Protein AF-A0A536T6N8-F1 (afdb_monomer)

Structure (mmCIF, N/CA/C/O backbone):
data_AF-A0A536T6N8-F1
#
_entry.id   AF-A0A536T6N8-F1
#
loop_
_atom_site.group_PDB
_atom_site.id
_atom_site.type_symbol
_atom_site.label_atom_id
_atom_site.label_alt_id
_atom_site.label_comp_id
_atom_site.label_asym_id
_atom_site.label_entity_id
_atom_site.label_seq_id
_atom_site.pdbx_PDB_ins_code
_atom_site.Cartn_x
_atom_site.Cartn_y
_atom_site.Cartn_z
_atom_site.occupancy
_atom_site.B_iso_or_equiv
_atom_site.auth_seq_id
_atom_site.auth_comp_id
_atom_site.auth_asym_id
_atom_site.auth_atom_id
_atom_site.pdbx_PDB_model_num
ATOM 1 N N . ALA A 1 1 ? 2.346 2.095 7.967 1.00 82.06 1 ALA A N 1
ATOM 2 C CA . ALA A 1 1 ? 1.280 1.069 8.002 1.00 82.06 1 ALA A CA 1
ATOM 3 C C . ALA A 1 1 ? 0.521 1.069 9.330 1.00 82.06 1 ALA A C 1
ATOM 5 O O . ALA A 1 1 ? -0.679 1.287 9.300 1.00 82.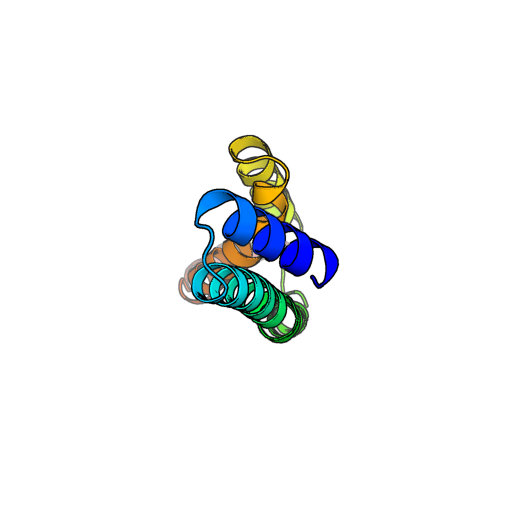06 1 ALA A O 1
ATOM 6 N N . ALA A 1 2 ? 1.190 0.911 10.482 1.00 86.44 2 ALA A N 1
ATOM 7 C CA . ALA A 1 2 ? 0.522 0.841 11.792 1.00 86.44 2 ALA A CA 1
ATOM 8 C C . ALA A 1 2 ? -0.371 2.057 12.118 1.00 86.44 2 ALA A C 1
ATOM 10 O O . ALA A 1 2 ? -1.523 1.874 12.489 1.00 86.44 2 ALA A O 1
ATOM 11 N N . ALA A 1 3 ? 0.112 3.286 11.896 1.00 90.94 3 ALA A N 1
ATOM 12 C CA . ALA A 1 3 ? -0.686 4.497 12.125 1.00 90.94 3 ALA A CA 1
ATOM 13 C C . ALA A 1 3 ? -1.946 4.566 11.237 1.00 90.94 3 ALA A C 1
ATOM 15 O O . ALA A 1 3 ? -3.024 4.895 11.718 1.00 90.94 3 ALA A O 1
ATOM 16 N N . LEU A 1 4 ? -1.826 4.192 9.956 1.00 90.31 4 LEU A N 1
ATOM 17 C CA . LEU A 1 4 ? -2.960 4.127 9.025 1.00 90.31 4 LEU A CA 1
ATOM 18 C C . LEU A 1 4 ? -3.961 3.040 9.428 1.00 90.31 4 LEU A C 1
ATOM 20 O O . LEU A 1 4 ? -5.163 3.272 9.382 1.00 90.31 4 LEU A O 1
ATOM 24 N N . ALA A 1 5 ? -3.471 1.872 9.849 1.00 92.56 5 ALA A N 1
ATOM 25 C CA . ALA A 1 5 ? -4.319 0.775 10.296 1.00 92.56 5 ALA A CA 1
ATOM 26 C C . ALA A 1 5 ? -5.085 1.152 11.572 1.00 92.56 5 ALA A C 1
ATOM 28 O O . ALA A 1 5 ? -6.291 0.938 11.639 1.00 92.56 5 ALA A O 1
ATOM 29 N N . ALA A 1 6 ? -4.419 1.788 12.543 1.00 91.81 6 ALA A N 1
ATOM 30 C CA . ALA A 1 6 ? -5.054 2.285 13.762 1.00 91.81 6 ALA A CA 1
ATOM 31 C C . ALA A 1 6 ? -6.122 3.350 13.462 1.00 91.81 6 ALA A C 1
ATOM 33 O O . ALA A 1 6 ? -7.228 3.271 13.992 1.00 91.81 6 ALA A O 1
ATOM 34 N N . ALA A 1 7 ? -5.827 4.301 12.569 1.00 93.38 7 ALA A N 1
ATOM 35 C CA . ALA A 1 7 ? -6.790 5.313 12.145 1.00 93.38 7 ALA A CA 1
ATOM 36 C C . ALA A 1 7 ? -8.011 4.693 11.441 1.00 93.38 7 ALA A C 1
ATOM 38 O O . ALA A 1 7 ? -9.146 5.040 11.763 1.00 93.38 7 ALA A O 1
ATOM 39 N N . ALA A 1 8 ? -7.793 3.739 10.529 1.00 91.94 8 ALA A N 1
ATOM 40 C CA . ALA A 1 8 ? -8.867 3.037 9.826 1.00 91.94 8 ALA A CA 1
ATOM 41 C C . ALA A 1 8 ? -9.729 2.190 10.776 1.00 91.94 8 ALA A C 1
ATOM 43 O O . ALA A 1 8 ? -10.954 2.212 10.681 1.00 91.94 8 ALA A O 1
ATOM 44 N N . GLY A 1 9 ? -9.103 1.488 11.725 1.00 93.19 9 GLY A N 1
ATOM 45 C CA . GLY A 1 9 ? -9.799 0.725 12.759 1.00 93.19 9 GLY A CA 1
ATOM 46 C C . GLY A 1 9 ? -10.657 1.604 13.661 1.00 93.19 9 GLY A C 1
ATOM 47 O O . GLY A 1 9 ? -11.821 1.288 13.896 1.00 93.19 9 GLY A O 1
ATOM 48 N N . LEU A 1 10 ? -10.110 2.735 14.120 1.00 92.88 10 LEU A N 1
ATOM 49 C CA . LEU A 1 10 ? -10.842 3.692 14.947 1.00 92.88 10 LEU A CA 1
ATOM 50 C C . LEU A 1 10 ? -12.030 4.296 14.187 1.00 92.88 10 LEU A C 1
ATOM 52 O O . LEU A 1 10 ? -13.134 4.340 14.720 1.00 92.88 10 LEU A O 1
ATOM 56 N N . ALA A 1 11 ? -11.833 4.701 12.930 1.00 93.31 11 ALA A N 1
ATOM 57 C CA . ALA A 1 11 ? -12.907 5.227 12.091 1.00 93.31 11 ALA A CA 1
ATOM 58 C C . ALA A 1 11 ? -14.025 4.192 11.864 1.00 93.31 11 ALA A C 1
ATOM 60 O O . ALA A 1 11 ? -15.204 4.520 12.001 1.00 93.31 11 ALA A O 1
ATOM 61 N N . ALA A 1 12 ? -13.665 2.936 11.581 1.00 92.50 12 ALA A N 1
ATOM 62 C CA . ALA A 1 12 ? -14.624 1.847 11.405 1.00 92.50 12 ALA A CA 1
ATOM 63 C C . ALA A 1 12 ? -15.384 1.526 12.701 1.00 92.50 12 ALA A C 1
ATOM 65 O O . ALA A 1 12 ? -16.586 1.264 12.659 1.00 92.50 12 ALA A O 1
ATOM 66 N N . TYR A 1 13 ? -14.715 1.582 13.856 1.00 93.56 13 TYR A N 1
ATOM 67 C CA . TYR A 1 13 ? -15.368 1.412 15.153 1.00 93.56 13 TYR A CA 1
ATOM 68 C C . TYR A 1 13 ? -16.373 2.533 15.433 1.00 93.56 13 TYR A C 1
ATOM 70 O O . TYR A 1 13 ? -17.498 2.259 15.834 1.00 93.56 13 TYR A O 1
ATOM 78 N N . VAL A 1 14 ? -15.997 3.788 15.173 1.00 95.75 14 VAL A N 1
ATOM 79 C CA . VAL A 1 14 ? -16.874 4.950 15.388 1.00 95.75 14 VAL A CA 1
ATOM 80 C C . VAL A 1 14 ? -18.102 4.911 14.474 1.00 95.75 14 VAL A C 1
ATOM 82 O O . VAL A 1 14 ? -19.186 5.289 14.903 1.00 95.75 14 VAL A O 1
ATOM 85 N N . GLN A 1 15 ? -17.956 4.442 13.232 1.00 92.50 15 GLN A N 1
ATOM 86 C CA . GLN A 1 15 ? -19.064 4.393 12.272 1.00 92.50 15 GLN A CA 1
ATOM 87 C C . GLN A 1 15 ? -20.005 3.205 12.478 1.00 92.50 15 GLN A C 1
ATOM 89 O O . GLN A 1 15 ? -21.217 3.365 12.371 1.00 92.50 15 GLN A O 1
ATOM 94 N N . LEU A 1 16 ? -19.460 2.012 12.731 1.00 88.81 16 LEU A N 1
ATOM 95 C CA . LEU A 1 16 ? -20.250 0.779 12.778 1.00 88.81 16 LEU A CA 1
ATOM 96 C C . LEU A 1 16 ? -20.519 0.283 14.205 1.00 88.81 16 LEU A C 1
ATOM 98 O O . LEU A 1 16 ? -21.292 -0.655 14.381 1.00 88.81 16 LEU A O 1
ATOM 102 N N . GLY A 1 17 ? -19.861 0.849 15.222 1.00 88.19 17 GLY A N 1
ATOM 103 C CA . GLY A 1 17 ? -19.991 0.450 16.630 1.00 88.19 17 GLY A CA 1
ATOM 104 C C . GLY A 1 17 ? -19.504 -0.971 16.945 1.00 88.19 17 GLY A C 1
ATOM 105 O O . GLY A 1 17 ? -19.606 -1.420 18.083 1.00 88.19 17 GLY A O 1
ATOM 106 N N . SER A 1 18 ? -18.989 -1.699 15.950 1.00 91.56 18 SER A N 1
ATOM 107 C CA . SER A 1 18 ? -18.609 -3.104 16.061 1.00 91.56 18 SER A CA 1
ATOM 108 C C . SER A 1 18 ? -17.093 -3.271 16.092 1.00 91.56 18 SER A C 1
ATOM 110 O O . SER A 1 18 ? -16.354 -2.778 15.236 1.00 91.56 18 SER A O 1
ATOM 112 N N . VAL A 1 19 ? -16.619 -4.038 17.074 1.00 90.19 19 VAL A N 1
ATOM 113 C CA . VAL A 1 19 ? -15.204 -4.424 17.188 1.00 90.19 19 VAL A CA 1
ATOM 114 C C . VAL A 1 19 ? -14.784 -5.309 16.007 1.00 90.19 19 VAL A C 1
ATOM 116 O O . VAL A 1 19 ? -13.647 -5.226 15.544 1.00 90.19 19 VAL A O 1
ATOM 119 N N . GLY A 1 20 ? -15.713 -6.104 15.462 1.00 91.31 20 GLY A N 1
ATOM 120 C CA . GLY A 1 20 ? -15.449 -6.972 14.313 1.00 91.31 20 GLY A CA 1
ATOM 121 C C . GLY A 1 20 ? -15.090 -6.187 13.050 1.00 91.31 20 GLY A C 1
ATOM 122 O O . GLY A 1 20 ? -14.103 -6.505 12.387 1.00 91.31 20 GLY A O 1
ATOM 123 N N . SER A 1 21 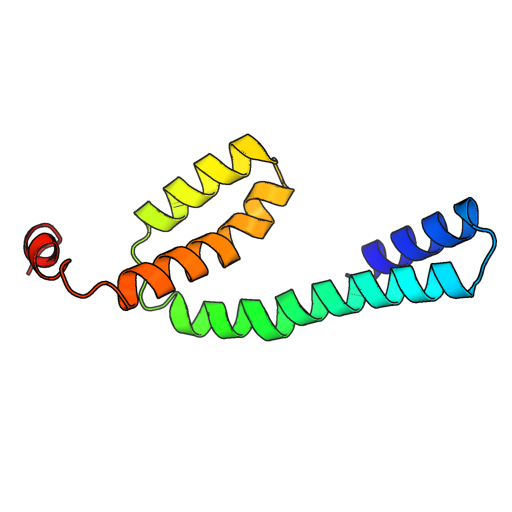? -15.826 -5.113 12.745 1.00 89.69 21 SER A N 1
ATOM 124 C CA . SER A 1 21 ? -15.528 -4.246 11.594 1.00 89.69 21 SER A CA 1
ATOM 125 C C . SER A 1 21 ? -14.239 -3.446 11.782 1.00 89.69 21 SER A C 1
ATOM 127 O O . SER A 1 21 ? -13.505 -3.236 10.818 1.00 89.69 21 SER A O 1
ATOM 129 N N . ALA A 1 22 ? -13.924 -3.044 13.016 1.00 91.31 22 ALA A N 1
ATOM 130 C CA . ALA A 1 22 ? -12.671 -2.365 13.332 1.00 91.31 22 ALA A CA 1
ATOM 131 C C . ALA A 1 22 ? -11.454 -3.270 13.087 1.00 91.31 22 ALA A C 1
ATOM 133 O O . ALA A 1 22 ? -10.508 -2.868 12.408 1.00 91.31 22 ALA A O 1
ATOM 134 N N . LEU A 1 23 ? -11.501 -4.516 13.572 1.00 92.31 23 LEU A N 1
ATOM 135 C CA . LEU A 1 23 ? -10.450 -5.510 13.337 1.00 92.31 23 LEU A CA 1
ATOM 136 C C . LEU A 1 23 ? -10.311 -5.861 11.854 1.00 92.31 23 LEU A C 1
ATOM 138 O O . LEU A 1 23 ? -9.188 -5.957 11.360 1.00 92.31 23 LEU A O 1
ATOM 142 N N . ALA A 1 24 ? -11.426 -5.994 11.130 1.00 93.44 24 ALA A N 1
ATOM 143 C CA . ALA A 1 24 ? -11.402 -6.231 9.689 1.00 93.44 24 ALA A CA 1
ATOM 144 C C . ALA A 1 24 ? -10.717 -5.080 8.930 1.00 93.44 24 ALA A C 1
ATOM 146 O O . ALA A 1 24 ? -9.885 -5.334 8.060 1.00 93.44 24 ALA A O 1
ATOM 147 N N . ALA A 1 25 ? -10.998 -3.823 9.290 1.00 93.25 25 ALA A N 1
ATOM 148 C CA . ALA A 1 25 ? -10.368 -2.652 8.677 1.00 93.25 25 ALA A CA 1
ATOM 149 C C . ALA A 1 25 ? -8.858 -2.581 8.965 1.00 93.25 25 ALA A C 1
ATOM 151 O O . ALA A 1 25 ? -8.060 -2.386 8.046 1.00 93.25 25 ALA A O 1
ATOM 152 N N . VAL A 1 26 ? -8.449 -2.796 10.221 1.00 94.00 26 VAL A N 1
ATOM 153 C CA . VAL A 1 26 ? -7.027 -2.875 10.612 1.00 94.00 26 VAL A CA 1
ATOM 154 C C . VAL A 1 26 ? -6.327 -3.981 9.824 1.00 94.00 26 VAL A C 1
ATOM 156 O O . VAL A 1 26 ? -5.275 -3.748 9.225 1.00 94.00 26 VAL A O 1
ATOM 159 N N . GLY A 1 27 ? -6.930 -5.172 9.790 1.00 94.00 27 GLY A N 1
ATOM 160 C CA . GLY A 1 27 ? -6.411 -6.333 9.076 1.00 94.00 27 GLY A CA 1
ATOM 161 C C . GLY A 1 27 ? -6.250 -6.072 7.582 1.00 94.00 27 GLY A C 1
ATOM 162 O O . GLY A 1 27 ? -5.189 -6.353 7.032 1.00 94.00 27 GLY A O 1
ATOM 163 N N . ALA A 1 28 ? -7.245 -5.461 6.938 1.00 93.62 28 ALA A N 1
ATOM 164 C CA . ALA A 1 28 ? -7.185 -5.109 5.522 1.00 93.62 28 ALA A CA 1
ATOM 165 C C . ALA A 1 28 ? -6.032 -4.140 5.218 1.00 93.62 28 ALA A C 1
ATOM 167 O O . ALA A 1 28 ? -5.247 -4.382 4.301 1.00 93.62 28 ALA A O 1
ATOM 168 N N . VAL A 1 29 ? -5.873 -3.076 6.014 1.00 93.56 29 VAL A N 1
ATOM 169 C CA . VAL A 1 29 ? -4.787 -2.099 5.820 1.00 93.56 29 VAL A CA 1
ATOM 170 C C . VAL A 1 29 ? -3.417 -2.751 5.997 1.00 93.56 29 VAL A C 1
ATOM 172 O O . VAL A 1 29 ? -2.511 -2.504 5.199 1.00 93.56 29 VAL A O 1
ATOM 175 N N . LEU A 1 30 ? -3.250 -3.591 7.020 1.00 93.38 30 LEU A N 1
ATOM 176 C CA . LEU A 1 30 ? -1.992 -4.296 7.259 1.00 93.38 30 LEU A CA 1
ATOM 177 C C . LEU A 1 30 ? -1.693 -5.325 6.166 1.00 93.38 30 LEU A C 1
ATOM 179 O O . LEU A 1 30 ? -0.551 -5.401 5.720 1.00 93.38 30 LEU A O 1
ATOM 183 N N . ALA A 1 31 ? -2.699 -6.067 5.702 1.00 92.69 31 ALA A N 1
ATOM 184 C CA . ALA A 1 31 ? -2.548 -7.051 4.636 1.00 92.69 31 ALA A CA 1
ATOM 185 C C . ALA A 1 31 ? -2.120 -6.389 3.322 1.00 92.69 31 ALA A C 1
ATOM 187 O O . ALA A 1 31 ? -1.146 -6.819 2.707 1.00 92.69 31 ALA A O 1
ATOM 188 N N . ILE A 1 32 ? -2.788 -5.302 2.925 1.00 89.12 32 ILE A N 1
ATOM 189 C CA . ILE A 1 32 ? -2.441 -4.552 1.712 1.00 89.12 32 ILE A CA 1
ATOM 190 C C . ILE A 1 32 ? -1.035 -3.958 1.843 1.00 89.12 32 ILE A C 1
ATOM 192 O O . ILE A 1 32 ? -0.201 -4.141 0.957 1.00 89.12 32 ILE A O 1
ATOM 196 N N . ALA A 1 33 ? -0.735 -3.286 2.958 1.00 88.19 33 ALA A N 1
ATOM 197 C CA . ALA A 1 33 ? 0.578 -2.684 3.171 1.00 88.19 33 ALA A CA 1
ATOM 198 C C . ALA A 1 33 ? 1.702 -3.733 3.214 1.00 88.19 33 ALA A C 1
ATOM 200 O O . ALA A 1 33 ? 2.783 -3.494 2.680 1.00 88.19 33 ALA A O 1
ATOM 201 N N . GLY A 1 34 ? 1.448 -4.897 3.813 1.00 89.06 34 GLY A N 1
ATOM 202 C CA . GLY A 1 34 ? 2.379 -6.021 3.847 1.00 89.06 34 GLY A CA 1
ATOM 203 C C . GLY A 1 34 ? 2.604 -6.630 2.465 1.00 89.06 34 GLY A C 1
ATOM 204 O O . GLY A 1 34 ? 3.749 -6.836 2.071 1.00 89.06 34 GLY A O 1
ATOM 205 N N . ALA A 1 35 ? 1.538 -6.848 1.692 1.00 87.38 35 ALA A N 1
ATOM 206 C CA . ALA A 1 35 ? 1.632 -7.362 0.327 1.00 87.38 35 ALA A CA 1
ATOM 207 C C . ALA A 1 35 ? 2.423 -6.414 -0.588 1.00 87.38 35 ALA A C 1
ATOM 209 O O . ALA A 1 35 ? 3.276 -6.861 -1.357 1.00 87.38 35 ALA A O 1
ATOM 210 N N . LEU A 1 36 ? 2.197 -5.103 -0.470 1.00 83.25 36 LEU A N 1
ATOM 211 C CA . LEU A 1 36 ? 2.947 -4.099 -1.224 1.00 83.25 36 LEU A CA 1
ATOM 212 C C . LEU A 1 36 ? 4.412 -4.015 -0.770 1.00 83.25 36 LEU A C 1
ATOM 214 O O . LEU A 1 36 ? 5.311 -4.002 -1.609 1.00 83.25 36 LEU A O 1
ATOM 218 N N . GLY A 1 37 ? 4.659 -3.996 0.541 1.00 80.38 37 GLY A N 1
ATOM 219 C CA . GLY A 1 37 ? 5.998 -3.816 1.106 1.00 80.38 37 GLY A CA 1
ATOM 220 C C . GLY A 1 37 ? 6.910 -5.032 0.968 1.00 80.38 37 GLY A C 1
ATOM 221 O O . GLY A 1 37 ? 8.088 -4.890 0.652 1.00 80.38 37 GLY A O 1
ATOM 222 N N . VAL A 1 38 ? 6.377 -6.233 1.191 1.00 81.69 38 VAL A N 1
ATOM 223 C CA . VAL A 1 38 ? 7.161 -7.476 1.170 1.00 81.69 38 VAL A CA 1
ATOM 224 C C . VAL A 1 38 ? 7.062 -8.178 -0.177 1.00 81.69 38 VAL A C 1
ATOM 226 O O . VAL A 1 38 ? 8.058 -8.721 -0.634 1.00 81.69 38 VAL A O 1
ATOM 229 N N . GLY A 1 39 ? 5.899 -8.168 -0.829 1.00 78.88 39 GLY A N 1
ATOM 230 C CA . GLY A 1 39 ? 5.707 -8.838 -2.115 1.00 78.88 39 GLY A CA 1
ATOM 231 C C . GLY A 1 39 ? 6.102 -7.948 -3.284 1.00 78.88 39 GLY A C 1
ATOM 232 O O . GLY A 1 39 ? 7.049 -8.236 -4.013 1.00 78.88 39 GLY A O 1
ATOM 233 N N . LEU A 1 40 ? 5.381 -6.840 -3.457 1.00 73.69 40 LEU A N 1
ATOM 234 C CA . LEU A 1 40 ? 5.520 -6.021 -4.656 1.00 73.69 40 LEU A CA 1
ATOM 235 C C . LEU A 1 40 ? 6.874 -5.299 -4.705 1.00 73.69 40 LEU A C 1
ATOM 237 O O . LEU A 1 40 ? 7.548 -5.370 -5.727 1.00 73.69 40 LEU A O 1
ATOM 241 N N . GLN A 1 41 ? 7.308 -4.643 -3.623 1.00 74.88 41 GLN A N 1
ATOM 242 C CA . GLN A 1 41 ? 8.575 -3.895 -3.593 1.00 74.88 41 GLN A CA 1
ATOM 243 C C . GLN A 1 41 ? 9.819 -4.782 -3.761 1.00 74.88 41 GLN A C 1
ATOM 245 O O . GLN A 1 41 ? 10.749 -4.382 -4.460 1.00 74.88 41 GLN A O 1
ATOM 250 N N . THR A 1 42 ? 9.853 -5.980 -3.169 1.00 76.94 42 THR A N 1
ATOM 251 C CA . THR A 1 42 ? 10.996 -6.902 -3.332 1.00 76.94 42 THR A CA 1
ATOM 252 C C . THR A 1 42 ? 11.070 -7.441 -4.759 1.00 76.94 42 THR A C 1
ATOM 254 O O . THR A 1 42 ? 12.142 -7.459 -5.366 1.00 76.94 42 THR A O 1
ATOM 257 N N . TRP A 1 43 ? 9.919 -7.791 -5.335 1.00 71.75 43 TRP A N 1
ATOM 258 C CA . TRP A 1 43 ? 9.805 -8.246 -6.716 1.00 71.75 43 TRP A CA 1
ATOM 259 C C . TRP A 1 43 ? 10.175 -7.138 -7.716 1.00 71.75 43 TRP A C 1
ATOM 261 O O . TRP A 1 43 ? 10.931 -7.362 -8.665 1.00 71.75 43 TRP A O 1
ATOM 271 N N . LEU A 1 44 ? 9.712 -5.912 -7.458 1.00 67.88 44 LEU A N 1
ATOM 272 C CA . LEU A 1 44 ? 10.040 -4.706 -8.218 1.00 67.88 44 LEU A CA 1
ATOM 273 C C . LEU A 1 44 ? 11.536 -4.424 -8.239 1.00 67.88 44 LEU A C 1
ATOM 275 O O . LEU A 1 44 ? 12.079 -4.177 -9.311 1.00 67.88 44 LEU A O 1
ATOM 279 N N . MET A 1 45 ? 12.203 -4.481 -7.084 1.00 67.00 45 MET A N 1
ATOM 280 C CA . MET A 1 45 ? 13.643 -4.233 -6.988 1.00 67.00 45 MET A CA 1
ATOM 281 C C . MET A 1 45 ? 14.435 -5.193 -7.895 1.00 67.00 45 MET A C 1
ATOM 283 O O . MET A 1 45 ? 15.387 -4.781 -8.553 1.00 67.00 45 MET A O 1
ATOM 287 N N . GLY A 1 46 ? 13.987 -6.449 -8.019 1.00 67.38 46 GLY A N 1
ATOM 288 C CA . GLY A 1 46 ? 14.577 -7.431 -8.935 1.00 67.38 46 GLY A CA 1
ATOM 289 C C . GLY A 1 46 ? 14.322 -7.162 -10.428 1.00 67.38 46 GLY A C 1
ATOM 290 O O . GLY A 1 46 ? 15.124 -7.570 -11.271 1.00 67.38 46 GLY A O 1
ATOM 291 N N . ARG A 1 47 ? 13.230 -6.470 -10.789 1.00 62.78 47 ARG A N 1
ATOM 292 C CA . ARG A 1 47 ? 12.847 -6.177 -12.189 1.00 62.78 47 ARG A CA 1
ATOM 293 C C . ARG A 1 47 ? 13.302 -4.793 -12.666 1.00 62.78 47 ARG A C 1
ATOM 295 O O . ARG A 1 47 ? 13.625 -4.650 -13.847 1.00 62.78 47 ARG A O 1
ATOM 302 N N . ALA A 1 48 ? 13.356 -3.808 -11.769 1.00 58.47 48 ALA A N 1
ATOM 303 C CA . ALA A 1 48 ? 13.752 -2.422 -12.033 1.00 58.47 48 ALA A CA 1
ATOM 304 C C . ALA A 1 48 ? 15.194 -2.303 -12.553 1.00 58.47 48 ALA A C 1
ATOM 306 O O . ALA A 1 48 ? 15.479 -1.418 -13.353 1.00 58.47 48 ALA A O 1
ATOM 307 N N . ALA A 1 49 ? 16.067 -3.257 -12.211 1.00 54.72 49 ALA A N 1
ATOM 308 C CA . ALA A 1 49 ? 17.415 -3.375 -12.774 1.00 54.72 49 ALA A CA 1
ATOM 309 C C . ALA A 1 49 ? 17.448 -3.546 -14.314 1.00 54.72 49 ALA A C 1
ATOM 311 O O . ALA A 1 49 ? 18.516 -3.483 -14.912 1.00 54.72 49 ALA A O 1
ATOM 312 N N . ARG A 1 50 ? 16.297 -3.771 -14.970 1.00 53.84 50 ARG A N 1
ATOM 313 C CA . ARG A 1 50 ? 16.163 -3.959 -16.427 1.00 53.84 50 ARG A CA 1
ATOM 314 C C . ARG A 1 50 ? 15.190 -2.967 -17.094 1.00 53.84 50 ARG A C 1
ATOM 316 O O . ARG A 1 50 ? 14.487 -3.366 -18.024 1.00 53.84 50 ARG A O 1
ATOM 323 N N . MET A 1 51 ? 15.040 -1.732 -16.597 1.00 53.75 51 MET A N 1
ATOM 324 C CA . MET A 1 51 ? 14.011 -0.785 -17.083 1.00 53.75 51 MET A CA 1
ATOM 325 C C . MET A 1 51 ? 14.558 0.558 -17.588 1.00 53.75 51 MET A C 1
ATOM 327 O O . MET A 1 51 ? 15.482 1.126 -17.019 1.00 53.75 51 MET A O 1
ATOM 331 N N . ASN A 1 52 ? 13.920 1.079 -18.643 1.00 57.62 52 ASN A N 1
ATOM 332 C CA . ASN A 1 52 ? 14.203 2.374 -19.262 1.00 57.62 52 ASN A CA 1
ATOM 333 C C . ASN A 1 52 ? 13.438 3.499 -18.524 1.00 57.62 52 ASN A C 1
ATOM 335 O O . ASN A 1 52 ? 12.204 3.494 -18.481 1.00 57.62 52 ASN A O 1
ATOM 339 N N . ALA A 1 53 ? 14.165 4.463 -17.952 1.00 60.06 53 ALA A N 1
ATOM 340 C CA . ALA A 1 53 ? 13.657 5.572 -17.128 1.00 60.06 53 ALA A CA 1
ATOM 341 C C . ALA A 1 53 ? 12.515 6.446 -17.727 1.00 60.06 53 ALA A C 1
ATOM 343 O O . ALA A 1 53 ? 11.674 6.911 -16.954 1.00 60.06 53 ALA A O 1
ATOM 344 N N . PRO A 1 54 ? 12.397 6.667 -19.054 1.00 65.19 54 PRO A N 1
ATOM 345 C CA . PRO A 1 54 ? 11.355 7.529 -19.625 1.00 65.19 54 PRO A CA 1
ATOM 346 C C . PRO A 1 54 ? 9.931 6.981 -19.466 1.00 65.19 54 PRO A C 1
ATOM 348 O O . PRO A 1 54 ? 9.001 7.733 -19.186 1.00 65.19 54 PRO A O 1
ATOM 351 N N . ALA A 1 55 ? 9.746 5.665 -19.601 1.00 67.12 55 ALA A N 1
ATOM 352 C CA . ALA A 1 55 ? 8.428 5.037 -19.472 1.00 67.12 55 ALA A CA 1
ATOM 353 C C . ALA A 1 55 ? 7.883 5.158 -18.039 1.00 67.12 55 ALA A C 1
ATOM 355 O O . ALA A 1 55 ? 6.695 5.409 -17.828 1.00 67.12 55 ALA A O 1
ATOM 356 N N . VAL A 1 56 ? 8.785 5.044 -17.058 1.00 69.38 56 VAL A N 1
ATOM 357 C CA . VAL A 1 56 ? 8.497 5.250 -15.634 1.00 69.38 56 VAL A CA 1
ATOM 358 C C . VAL A 1 56 ? 7.953 6.659 -15.409 1.00 69.38 56 VAL A C 1
ATOM 3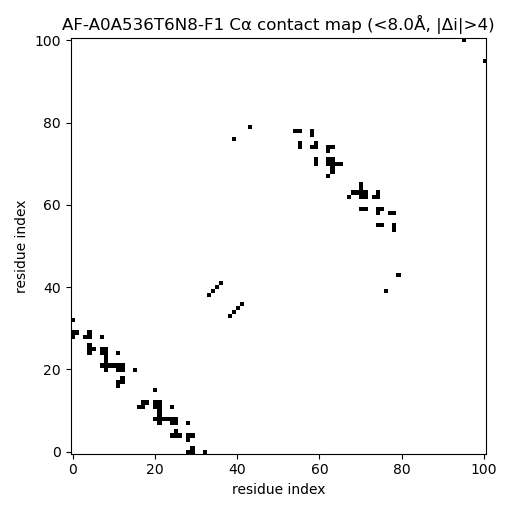60 O O . VAL A 1 56 ? 6.911 6.842 -14.779 1.00 69.38 56 VAL A O 1
ATOM 363 N N . PHE A 1 57 ? 8.637 7.647 -15.983 1.00 70.19 57 PHE A N 1
ATOM 364 C CA . PHE A 1 57 ? 8.301 9.056 -15.844 1.00 70.19 57 PHE A CA 1
ATOM 365 C C . PHE A 1 57 ? 6.932 9.394 -16.450 1.00 70.19 57 PHE A C 1
ATOM 367 O O . PHE A 1 57 ? 6.117 10.043 -15.798 1.00 70.19 57 PHE A O 1
ATOM 374 N N . ILE A 1 58 ? 6.635 8.894 -17.654 1.00 76.44 58 ILE A N 1
ATOM 375 C CA . ILE A 1 58 ? 5.342 9.117 -18.325 1.00 76.44 58 ILE A CA 1
ATOM 376 C C . ILE A 1 58 ? 4.192 8.501 -17.519 1.00 76.44 58 ILE A C 1
ATOM 378 O O . ILE A 1 58 ? 3.161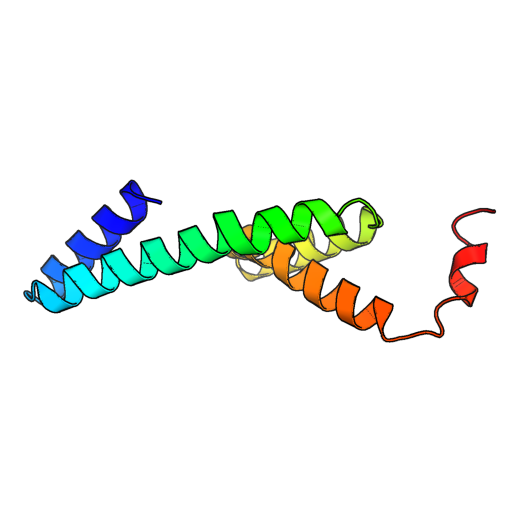 9.144 -17.323 1.00 76.44 58 ILE A O 1
ATOM 382 N N . SER A 1 59 ? 4.375 7.283 -16.999 1.00 72.31 59 SER A N 1
ATOM 383 C CA . SER A 1 59 ? 3.359 6.629 -16.169 1.00 72.31 59 SER A CA 1
ATOM 384 C C . SER A 1 59 ? 3.098 7.395 -14.869 1.00 72.31 59 SER A C 1
ATOM 386 O O . SER A 1 59 ? 1.943 7.516 -14.460 1.00 72.31 59 SER A O 1
ATOM 388 N N . LEU A 1 60 ? 4.144 7.921 -14.222 1.00 74.31 60 LEU A N 1
ATOM 389 C CA . LEU A 1 60 ? 4.017 8.737 -13.010 1.00 74.31 60 LEU A CA 1
ATOM 390 C C . LEU A 1 60 ? 3.265 10.042 -13.286 1.00 74.31 60 LEU A C 1
ATOM 392 O O . LEU A 1 60 ? 2.405 10.422 -12.495 1.00 74.31 60 LEU A O 1
ATOM 396 N N . LEU A 1 61 ? 3.553 10.701 -14.411 1.00 81.38 61 LEU A N 1
ATOM 397 C CA . LEU A 1 61 ? 2.908 11.957 -14.790 1.00 81.38 61 LEU A CA 1
ATOM 398 C C . LEU A 1 61 ? 1.423 11.749 -15.115 1.00 81.38 61 LEU A C 1
ATOM 400 O O . LEU A 1 61 ? 0.568 12.481 -14.623 1.00 81.38 61 LEU A O 1
ATOM 404 N N . PHE A 1 62 ? 1.113 10.708 -15.890 1.00 81.38 62 PHE A N 1
ATOM 405 C CA . PHE A 1 62 ? -0.255 10.381 -16.282 1.00 81.38 62 PHE A CA 1
ATOM 406 C C . PHE A 1 62 ? -1.115 9.972 -15.078 1.00 81.38 62 PHE A C 1
ATOM 408 O O . PHE A 1 62 ? -2.199 10.517 -14.869 1.00 81.38 62 PHE A O 1
ATOM 415 N N . TRP A 1 63 ? -0.621 9.051 -14.243 1.00 77.56 63 TRP A N 1
ATOM 416 C CA . TRP A 1 63 ? -1.397 8.536 -13.112 1.00 77.56 63 TRP A CA 1
ATOM 417 C C . TRP A 1 63 ? -1.4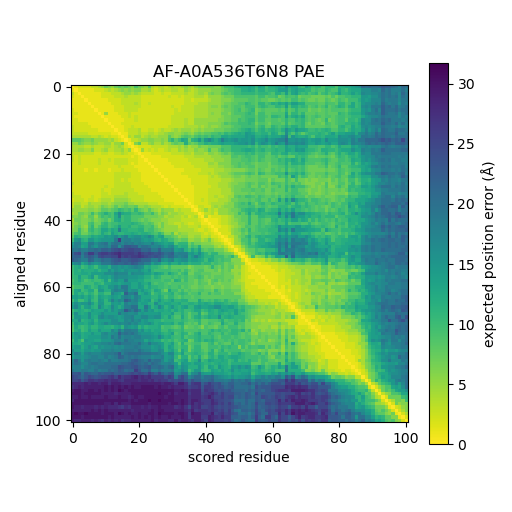24 9.506 -11.927 1.00 77.56 63 TRP A C 1
ATOM 419 O O . TRP A 1 63 ? -2.456 9.648 -11.268 1.00 77.56 63 TRP A O 1
ATOM 429 N N . GLY A 1 64 ? -0.322 10.224 -11.691 1.00 83.69 64 GLY A N 1
ATOM 430 C CA . GLY A 1 64 ? -0.242 11.298 -10.703 1.00 83.69 64 GLY A CA 1
ATOM 431 C C . GLY A 1 64 ? -1.207 12.443 -11.006 1.00 83.69 64 GLY A C 1
ATOM 432 O O . GLY A 1 64 ? -1.826 12.968 -10.086 1.00 83.69 64 GLY A O 1
ATOM 433 N N . MET A 1 65 ? -1.419 12.780 -12.280 1.00 82.44 65 MET A N 1
ATOM 434 C CA . MET A 1 65 ? -2.425 13.775 -12.664 1.00 82.44 65 MET A CA 1
ATOM 435 C C . MET A 1 65 ? -3.864 13.268 -12.469 1.00 82.44 65 MET A C 1
ATOM 437 O O . MET A 1 65 ? -4.735 14.046 -12.095 1.00 82.44 65 MET A O 1
ATOM 441 N N . LEU A 1 66 ? -4.123 11.976 -12.694 1.00 80.75 66 LEU A N 1
ATOM 442 C CA . LEU A 1 66 ? -5.475 11.408 -12.661 1.00 80.75 66 LEU A CA 1
ATOM 443 C C . LEU A 1 66 ? -6.006 11.164 -11.230 1.00 80.75 66 LEU A C 1
ATOM 445 O O . LEU A 1 66 ? -7.189 11.376 -10.982 1.00 80.75 66 LEU A O 1
ATOM 449 N N . TRP A 1 67 ? -5.148 10.745 -10.287 1.00 81.31 67 TRP A N 1
ATOM 450 C CA . TRP A 1 67 ? -5.554 10.389 -8.908 1.00 81.31 67 TRP A CA 1
ATOM 451 C C . TRP A 1 67 ? -4.681 11.026 -7.807 1.00 81.31 67 TRP A C 1
ATOM 453 O O . TRP A 1 67 ? -4.818 10.691 -6.626 1.00 81.31 67 TRP A O 1
ATOM 463 N N . GLY A 1 68 ? -3.745 11.914 -8.156 1.00 82.56 68 GLY A N 1
ATOM 464 C CA . GLY A 1 68 ? -2.861 12.581 -7.195 1.00 82.56 68 GLY A CA 1
ATOM 465 C C . GLY A 1 68 ? -1.895 11.617 -6.498 1.00 82.56 68 GLY A C 1
ATOM 466 O O . GLY A 1 68 ? -1.187 10.835 -7.134 1.00 82.56 68 GLY A O 1
ATOM 467 N N . ALA A 1 69 ? -1.876 11.650 -5.161 1.00 77.62 69 ALA A N 1
ATOM 468 C CA . ALA A 1 69 ? -0.993 10.818 -4.337 1.00 77.62 69 ALA A CA 1
ATOM 469 C C . ALA A 1 69 ? -1.226 9.305 -4.527 1.00 77.62 69 ALA A C 1
ATOM 471 O O . ALA A 1 69 ? -0.273 8.526 -4.556 1.00 77.62 69 ALA A O 1
ATOM 472 N N . TRP A 1 70 ? -2.481 8.886 -4.725 1.00 78.94 70 TRP A N 1
ATOM 473 C CA . TRP A 1 70 ? -2.812 7.493 -5.053 1.00 78.94 70 TRP A CA 1
ATOM 474 C C . TRP A 1 70 ? -2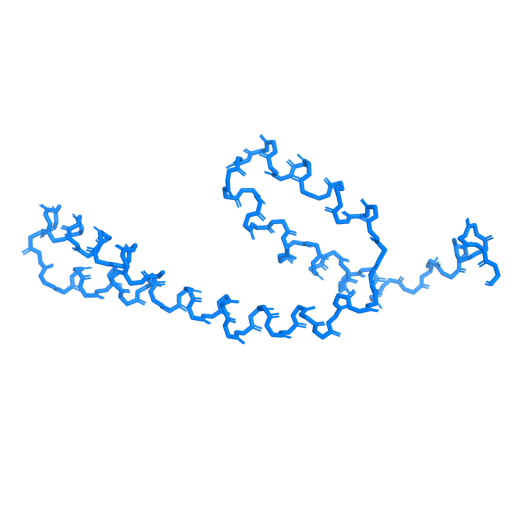.294 7.095 -6.436 1.00 78.94 70 TRP A C 1
ATOM 476 O O . TRP A 1 70 ? -1.892 5.952 -6.649 1.00 78.94 70 TRP A O 1
ATOM 486 N N . GLY A 1 71 ? -2.226 8.071 -7.342 1.00 79.50 71 GLY A N 1
ATOM 487 C CA . GLY A 1 71 ? -1.631 7.948 -8.663 1.00 79.50 71 GLY A CA 1
ATOM 488 C C . GLY A 1 71 ? -0.159 7.542 -8.610 1.00 79.50 71 GLY A C 1
ATOM 489 O O . GLY A 1 71 ? 0.257 6.591 -9.265 1.00 79.50 71 GLY A O 1
ATOM 490 N N . LEU A 1 72 ? 0.614 8.215 -7.759 1.00 75.69 72 LEU A N 1
ATOM 491 C CA . LEU A 1 72 ? 2.035 7.932 -7.530 1.00 75.69 72 LEU A CA 1
ATOM 492 C C . LEU A 1 72 ? 2.270 6.544 -6.915 1.00 75.69 72 LEU A C 1
ATOM 494 O O . LEU A 1 72 ? 3.188 5.838 -7.327 1.00 75.69 72 LEU A O 1
ATOM 498 N N . LEU A 1 73 ? 1.418 6.129 -5.972 1.00 76.56 73 LEU A N 1
ATOM 499 C CA . LEU A 1 73 ? 1.463 4.788 -5.376 1.00 76.56 73 LEU A CA 1
ATOM 500 C C . LEU A 1 73 ? 1.189 3.684 -6.408 1.00 76.56 73 LEU A C 1
ATOM 502 O O . LEU A 1 73 ? 1.867 2.657 -6.413 1.00 76.56 73 LEU A O 1
ATOM 506 N N . LEU A 1 74 ? 0.209 3.897 -7.290 1.00 74.81 74 LEU A N 1
ATOM 507 C CA . LEU A 1 74 ? -0.209 2.923 -8.304 1.00 74.81 74 LEU A CA 1
ATOM 508 C C . LEU A 1 74 ? 0.635 2.957 -9.585 1.00 74.81 74 LEU A C 1
ATOM 510 O O . LEU A 1 74 ? 0.629 1.987 -10.343 1.00 74.81 74 LEU A O 1
ATOM 514 N N . ALA A 1 75 ? 1.394 4.024 -9.829 1.00 72.31 75 ALA A N 1
ATOM 515 C CA . ALA A 1 75 ? 2.246 4.131 -11.009 1.00 72.31 75 ALA A CA 1
ATOM 516 C C . ALA A 1 75 ? 3.269 2.989 -11.084 1.00 72.31 75 ALA A C 1
ATOM 518 O O . ALA A 1 75 ? 3.539 2.462 -12.159 1.00 72.31 75 ALA A O 1
ATOM 519 N N . VAL A 1 76 ? 3.797 2.563 -9.937 1.00 70.00 76 VAL A N 1
ATOM 520 C CA . VAL A 1 76 ? 4.806 1.505 -9.851 1.00 70.00 76 VAL A CA 1
ATOM 521 C C . VAL A 1 76 ? 4.265 0.125 -10.296 1.00 70.00 76 VAL A C 1
ATOM 523 O O . VAL A 1 76 ? 4.871 -0.477 -11.186 1.00 70.00 76 VAL A O 1
ATOM 526 N N . PRO A 1 77 ? 3.132 -0.398 -9.775 1.00 68.88 77 PRO A N 1
ATOM 527 C CA . PRO A 1 77 ? 2.551 -1.652 -10.269 1.00 68.88 77 PRO A CA 1
ATOM 528 C C . PRO A 1 77 ? 2.057 -1.573 -11.718 1.00 68.88 77 PRO A C 1
ATOM 530 O O . PRO A 1 77 ? 2.224 -2.536 -12.466 1.00 68.88 77 PRO A O 1
ATOM 533 N N . ILE A 1 78 ? 1.479 -0.445 -12.145 1.00 71.94 78 ILE A N 1
ATOM 534 C CA . ILE A 1 78 ? 1.001 -0.280 -13.530 1.00 71.94 78 ILE A CA 1
ATOM 535 C C . ILE A 1 78 ? 2.165 -0.378 -14.511 1.00 71.94 78 ILE A C 1
ATOM 537 O O . ILE A 1 78 ? 2.100 -1.098 -15.503 1.00 71.94 78 ILE A O 1
ATOM 541 N N . MET A 1 79 ? 3.268 0.286 -14.199 1.00 70.19 79 MET A N 1
ATOM 542 C CA . MET A 1 79 ? 4.484 0.248 -14.999 1.00 70.19 79 MET A CA 1
ATOM 543 C C . MET A 1 79 ? 5.075 -1.165 -15.100 1.00 70.19 79 MET A C 1
ATOM 545 O O . MET A 1 79 ? 5.565 -1.557 -16.157 1.00 70.19 79 MET A O 1
ATOM 549 N N . VAL A 1 80 ? 4.968 -1.968 -14.042 1.00 65.56 80 VAL A N 1
ATOM 550 C CA . VAL A 1 80 ? 5.309 -3.397 -14.069 1.00 65.56 80 VAL A CA 1
ATOM 551 C C . VAL A 1 80 ? 4.393 -4.206 -14.975 1.00 65.56 80 VAL A C 1
ATOM 553 O O . VAL A 1 80 ? 4.880 -5.069 -15.710 1.00 65.56 80 VAL A O 1
ATOM 556 N N . ALA A 1 81 ? 3.086 -3.953 -14.928 1.00 67.44 81 ALA A N 1
ATOM 557 C CA . ALA A 1 81 ? 2.120 -4.630 -15.785 1.00 67.44 81 ALA A CA 1
ATOM 558 C C . ALA A 1 81 ? 2.396 -4.312 -17.261 1.00 67.44 81 ALA A 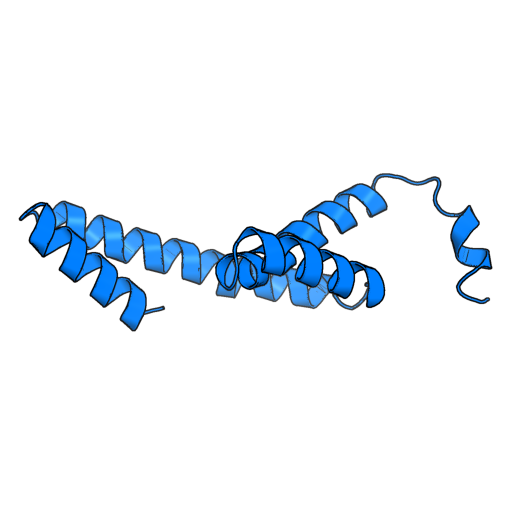C 1
ATOM 560 O O . ALA A 1 81 ? 2.496 -5.225 -18.078 1.00 67.44 81 ALA A O 1
ATOM 561 N N . VAL A 1 82 ? 2.637 -3.036 -17.576 1.00 65.12 82 VAL A N 1
ATOM 562 C CA . VAL A 1 82 ? 3.043 -2.582 -18.913 1.00 65.12 82 VAL A CA 1
ATOM 563 C C . VAL A 1 82 ? 4.352 -3.241 -19.329 1.00 65.12 82 VAL A C 1
ATOM 565 O O . VAL A 1 82 ? 4.437 -3.771 -20.431 1.00 65.12 82 VAL A O 1
ATOM 568 N N . LYS A 1 83 ? 5.358 -3.293 -18.448 1.00 60.62 83 LYS A N 1
ATOM 569 C CA . LYS A 1 83 ? 6.628 -3.957 -18.762 1.00 60.62 83 LYS A CA 1
ATOM 570 C C . LYS A 1 83 ? 6.427 -5.442 -19.067 1.00 60.62 83 LYS A C 1
ATOM 572 O O . LYS A 1 83 ? 6.964 -5.936 -20.047 1.00 60.62 83 LYS A O 1
ATOM 577 N N . THR A 1 84 ? 5.645 -6.141 -18.251 1.00 60.47 84 THR A N 1
ATOM 578 C CA . THR A 1 84 ? 5.354 -7.569 -18.435 1.00 60.47 84 THR A CA 1
ATOM 579 C C . T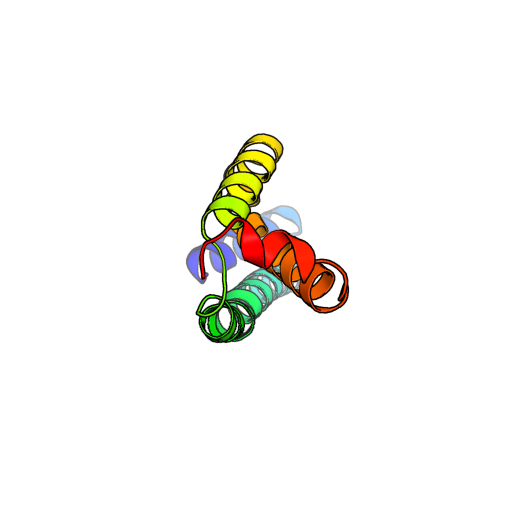HR A 1 84 ? 4.607 -7.817 -19.744 1.00 60.47 84 THR A C 1
ATOM 581 O O . THR A 1 84 ? 4.903 -8.797 -20.423 1.00 60.47 84 THR A O 1
ATOM 584 N N . ALA A 1 85 ? 3.706 -6.910 -20.129 1.00 58.72 85 ALA A N 1
ATOM 585 C CA . ALA A 1 85 ? 3.044 -6.936 -21.427 1.00 58.72 85 ALA A CA 1
ATOM 586 C C . ALA A 1 85 ? 4.034 -6.685 -22.577 1.00 58.72 85 ALA A C 1
ATOM 588 O O . ALA A 1 85 ? 4.049 -7.449 -23.532 1.00 58.72 85 ALA A O 1
ATOM 589 N N . CYS A 1 86 ? 4.918 -5.689 -22.469 1.00 55.50 86 CYS A N 1
ATOM 590 C CA . CYS A 1 86 ? 5.955 -5.428 -23.471 1.00 55.50 86 CYS A CA 1
ATOM 591 C C . CYS A 1 86 ? 6.969 -6.577 -23.591 1.00 55.50 86 CYS A C 1
ATOM 593 O O . CYS A 1 86 ? 7.408 -6.871 -24.693 1.00 55.50 86 CYS A O 1
ATOM 595 N N . ASP A 1 87 ? 7.304 -7.259 -22.492 1.00 56.69 87 ASP A N 1
ATOM 596 C CA . ASP A 1 87 ? 8.180 -8.439 -22.502 1.00 56.69 87 ASP A CA 1
ATOM 597 C C . ASP A 1 87 ? 7.509 -9.675 -23.142 1.00 56.69 87 ASP A C 1
ATOM 599 O O . ASP A 1 87 ? 8.212 -10.610 -23.506 1.00 56.69 87 ASP A O 1
ATOM 603 N N . HIS A 1 88 ? 6.175 -9.695 -23.283 1.00 54.03 88 HIS A N 1
ATOM 604 C CA . HIS A 1 88 ? 5.427 -10.731 -24.020 1.00 54.03 88 HIS A CA 1
ATOM 605 C C . HIS A 1 88 ? 5.143 -10.345 -25.481 1.00 54.03 88 HIS A C 1
ATOM 607 O O . HIS A 1 88 ? 4.626 -11.157 -26.247 1.00 54.03 88 HIS A O 1
ATOM 613 N N . VAL A 1 89 ? 5.459 -9.111 -25.879 1.00 43.75 89 VAL A N 1
ATOM 614 C CA . VAL A 1 89 ? 5.276 -8.606 -27.240 1.00 43.75 89 VAL A CA 1
ATOM 615 C C . VAL A 1 89 ? 6.671 -8.496 -27.863 1.00 43.75 89 VAL A C 1
ATOM 617 O O . VAL A 1 89 ? 7.318 -7.454 -27.841 1.00 43.75 89 VAL A O 1
ATOM 620 N N . GLU A 1 90 ? 7.111 -9.614 -28.446 1.00 48.19 90 GLU A N 1
ATOM 621 C CA . GLU A 1 90 ? 8.394 -9.829 -29.139 1.00 48.19 90 GLU A CA 1
ATOM 622 C C . GLU A 1 90 ? 8.756 -8.838 -30.290 1.00 48.19 90 GLU A C 1
ATOM 624 O O . GLU A 1 90 ? 9.946 -8.692 -30.574 1.00 48.19 90 GLU A O 1
ATOM 629 N N . PRO A 1 91 ? 7.862 -8.103 -30.998 1.00 47.25 91 PRO A N 1
ATOM 630 C CA . PRO A 1 91 ? 8.261 -7.399 -32.216 1.00 47.25 91 PRO A CA 1
ATOM 631 C C . PRO A 1 91 ? 8.830 -5.990 -31.986 1.00 47.25 91 PRO A C 1
ATOM 633 O O . PRO A 1 91 ? 8.837 -5.188 -32.918 1.00 47.25 91 PRO A O 1
ATOM 636 N N . LEU A 1 92 ? 9.342 -5.655 -30.795 1.00 44.19 92 LEU A N 1
ATOM 637 C CA . LEU A 1 92 ? 10.103 -4.409 -30.601 1.00 44.19 92 LEU A CA 1
ATOM 638 C C . LEU A 1 92 ? 11.628 -4.590 -30.652 1.00 44.19 92 LEU A C 1
ATOM 640 O O . LEU A 1 92 ? 12.370 -3.695 -30.257 1.00 44.19 92 LEU A O 1
ATOM 644 N N . HIS A 1 93 ? 12.102 -5.691 -31.245 1.00 48.91 93 HIS A N 1
ATOM 645 C CA . HIS A 1 93 ? 13.504 -5.864 -31.650 1.00 48.91 93 HIS A CA 1
ATOM 646 C C . HIS A 1 93 ? 13.987 -4.728 -32.590 1.00 48.91 93 HIS A C 1
ATOM 648 O O . HIS A 1 93 ? 15.170 -4.411 -32.629 1.00 48.91 93 HIS A O 1
ATOM 654 N N . GLY A 1 94 ? 13.079 -4.056 -33.315 1.00 49.44 94 GLY A N 1
ATOM 655 C CA . GLY A 1 94 ? 13.420 -2.986 -34.265 1.00 49.44 94 GLY A CA 1
ATOM 656 C C . GLY A 1 94 ? 13.732 -1.611 -33.655 1.00 49.44 94 GLY A C 1
ATOM 657 O O . GLY A 1 94 ? 14.445 -0.827 -34.273 1.00 49.44 94 GLY A O 1
ATOM 658 N N . TRP A 1 95 ? 13.257 -1.304 -32.442 1.00 48.06 95 TRP A N 1
ATOM 659 C CA . TRP A 1 95 ? 13.561 -0.019 -31.783 1.00 48.06 95 TRP A CA 1
ATOM 660 C C . TRP A 1 95 ? 14.857 -0.058 -30.961 1.00 48.06 95 TRP A C 1
ATOM 662 O O . TRP A 1 95 ? 15.330 0.989 -30.521 1.00 48.06 95 TRP A O 1
ATOM 672 N N . GLY A 1 96 ? 15.473 -1.239 -30.809 1.00 50.72 96 GLY A N 1
ATOM 673 C CA . GLY A 1 96 ? 16.803 -1.395 -30.210 1.00 50.72 96 GLY A CA 1
ATOM 674 C C . GLY A 1 96 ? 17.894 -0.638 -30.974 1.00 50.72 96 GLY A C 1
ATOM 675 O O . GLY A 1 96 ? 18.805 -0.102 -30.362 1.00 50.72 96 GLY A O 1
ATOM 676 N N . ALA A 1 97 ? 17.744 -0.463 -32.290 1.00 53.72 97 ALA A N 1
ATOM 677 C CA . ALA A 1 97 ? 18.693 0.303 -33.100 1.00 53.72 97 ALA A CA 1
ATOM 678 C C . ALA A 1 97 ? 18.645 1.829 -32.856 1.00 53.72 97 ALA A C 1
ATOM 680 O O . ALA A 1 97 ? 19.583 2.536 -33.213 1.00 53.72 97 ALA A O 1
ATOM 681 N N . LEU A 1 98 ? 17.576 2.352 -32.240 1.00 53.50 98 LEU A N 1
ATOM 682 C CA . LEU A 1 98 ? 17.420 3.783 -31.931 1.00 53.50 98 LEU A CA 1
ATOM 683 C C . LEU A 1 98 ? 17.827 4.152 -30.496 1.00 53.50 98 LEU A C 1
ATOM 685 O O . LEU A 1 98 ? 17.844 5.334 -30.159 1.00 53.50 98 LEU A O 1
ATOM 689 N N . LEU A 1 99 ? 18.176 3.168 -29.661 1.00 56.25 99 LEU A N 1
ATOM 690 C CA . LEU A 1 99 ? 18.701 3.378 -28.304 1.00 56.25 99 LEU A CA 1
ATOM 691 C C . LEU A 1 99 ? 20.224 3.155 -28.201 1.00 56.25 99 LEU A C 1
ATOM 693 O O . LEU A 1 99 ? 20.765 3.200 -27.100 1.00 56.25 99 LEU A O 1
ATOM 697 N N . GLY A 1 100 ? 20.910 3.028 -29.343 1.00 43.44 100 GLY A N 1
ATOM 698 C CA . GLY A 1 100 ? 22.367 2.876 -29.440 1.00 43.44 100 GLY A CA 1
ATOM 699 C C . GLY A 1 100 ? 22.828 1.410 -29.443 1.00 43.44 100 GLY A C 1
ATOM 700 O O . GLY A 1 100 ? 22.061 0.550 -29.019 1.00 43.44 100 GLY A O 1
ATOM 701 N N . PRO A 1 101 ? 24.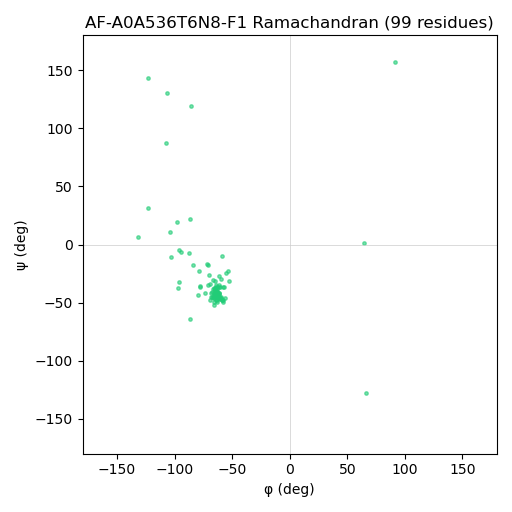033 1.126 -29.978 1.00 50.16 101 PRO A N 1
ATOM 702 C CA . PRO A 1 101 ? 24.556 -0.232 -30.172 1.00 50.16 101 PRO A CA 1
ATOM 703 C C . PRO A 1 101 ? 24.691 -1.046 -28.880 1.00 50.16 101 PRO A C 1
ATOM 705 O O . PRO A 1 101 ? 24.941 -0.442 -27.812 1.00 50.16 101 PRO A O 1
#

Solvent-accessible surface area (backbone atoms only — not comparable to full-atom values): 5588 Å² total; per-residue (Å²): 99,70,70,60,16,53,53,44,15,52,52,35,27,72,74,68,75,32,70,67,53,12,51,51,38,24,48,50,44,46,51,53,48,45,46,45,61,63,49,48,48,53,54,43,60,71,51,57,82,75,63,69,68,67,64,57,51,52,41,32,55,56,31,25,71,73,55,41,74,61,12,51,68,47,23,59,61,50,50,49,53,52,48,56,52,52,74,70,49,75,82,57,69,74,58,49,75,78,74,54,136

pLDDT: mean 74.92, std 15.41, range [43.44, 95.75]

Mean predicted aligned error: 11.61 Å

Sequence (101 aa):
AAALAAAAGLAAYVQLGSVGSALAAVGAVLAIAGALGVGLQTWLMGRAARMNAPAVFISLLFWGMLWGAWGLLLAVPIMVAVKTACDHVEPLHGWGALLGP

Radius of gyration: 18.92 Å; Cα contacts (8 Å, |Δi|>4): 63; chains: 1; bounding box: 45×24×52 Å

Foldseek 3Di:
DQVQLQVQLVVQCVVVVDNVSSVVSSVVVCVVCCCCVVPVVVVLVVCVVPDDPPLLVVQLVVQCVVPNPVSNVVSSVVSVVVVVVVVVVPPPPPCVVVVDD

Secondary structure (DSSP, 8-state):
-HHHHHHHHHHHHHHH--HHHHHHHHHHHHHHHHIIIIIIHHHHHHHHTT--HHHHHHHHHHHHHHHTHHHHHHHHHHHHHHHHHHHT-GGGTTGGGGS--